Protein AF-A0A2J7Z2E7-F1 (afdb_monomer_lite)

Sequence (70 aa):
MHLRGRAATSVLLAASPLVADVTGRYFEDAAPAPAQPDPAPGKNGVAPYATDPHLADRLFDETLRMLDTK

Foldseek 3Di:
DLCLDPVNLVCCCPPNPVCVPPDDFDDDSNHTFAEADVVGDDDGGDDPVNSDVVSVVVVVVVVVVVVPPD

Secondary structure (DSSP, 8-state):
-----HHHHHHHHHH-GGGTT--S--EETTEEPPBPPSS--SS-SB-GGGG-HHHHHHHHHHHHHHHT--

Radius of gyration: 15.56 Å; chains: 1; bounding box: 33×32×42 Å

Organism: Streptomyces malaysiensis (NCBI:txid92644)

pLDDT: mean 88.34, std 12.32, range [41.53, 98.12]

Structure (mmCIF, N/CA/C/O backbone):
data_AF-A0A2J7Z2E7-F1
#
_entry.id   AF-A0A2J7Z2E7-F1
#
loop_
_atom_site.group_PDB
_atom_site.id
_atom_site.type_symbol
_atom_site.label_atom_id
_atom_site.label_alt_id
_atom_site.label_comp_id
_atom_site.label_asym_id
_atom_site.label_entity_id
_atom_site.label_seq_id
_atom_site.pdbx_PDB_ins_code
_atom_site.Cartn_x
_atom_site.Cartn_y
_atom_site.Cartn_z
_atom_site.occupancy
_atom_site.B_iso_or_equiv
_atom_site.auth_seq_id
_atom_site.auth_comp_id
_atom_site.auth_asym_id
_atom_site.auth_atom_id
_atom_site.pdbx_PDB_model_num
ATOM 1 N N . MET A 1 1 ? -0.641 20.276 -15.838 1.00 41.53 1 MET A N 1
ATOM 2 C CA . MET A 1 1 ? -1.549 20.842 -14.817 1.00 41.53 1 MET A CA 1
ATOM 3 C C . MET A 1 1 ? -2.465 19.736 -14.306 1.00 41.53 1 MET A C 1
ATOM 5 O O . MET A 1 1 ? -3.473 19.473 -14.935 1.00 41.53 1 MET A O 1
ATOM 9 N N . HIS A 1 2 ? -2.069 19.049 -13.232 1.00 52.59 2 HIS A N 1
ATOM 10 C CA . HIS A 1 2 ? -2.915 18.169 -12.409 1.00 52.59 2 HIS A CA 1
ATOM 11 C C . HIS A 1 2 ? -2.363 18.243 -10.977 1.00 52.59 2 HIS A C 1
ATOM 13 O O . HIS A 1 2 ? -1.759 17.312 -10.471 1.00 52.59 2 HIS A O 1
ATOM 19 N N . LEU A 1 3 ? -2.476 19.413 -10.344 1.00 51.31 3 LEU A N 1
ATOM 20 C CA . LEU A 1 3 ? -2.083 19.582 -8.944 1.00 51.31 3 LEU A CA 1
ATOM 21 C C . LEU A 1 3 ? -3.210 19.051 -8.053 1.00 51.31 3 LEU A C 1
ATOM 23 O O . LEU A 1 3 ? -3.961 19.824 -7.460 1.00 51.31 3 LEU A O 1
ATOM 27 N N . ARG A 1 4 ? -3.363 17.728 -7.971 1.00 62.00 4 ARG A N 1
ATOM 28 C CA . ARG A 1 4 ? -4.098 17.129 -6.855 1.00 62.00 4 ARG A CA 1
ATOM 29 C C . ARG A 1 4 ? -3.103 16.978 -5.716 1.00 62.00 4 ARG A C 1
ATOM 31 O O . ARG A 1 4 ? -2.338 16.031 -5.673 1.00 62.00 4 ARG A O 1
ATOM 38 N N . GLY A 1 5 ? -3.053 17.981 -4.841 1.00 70.62 5 GLY A N 1
ATOM 39 C CA . GLY A 1 5 ? -2.105 17.994 -3.728 1.00 70.62 5 GLY A CA 1
ATOM 40 C C . GLY A 1 5 ? -2.259 16.772 -2.818 1.00 70.62 5 GLY A C 1
ATOM 41 O O . GLY A 1 5 ? -3.313 16.144 -2.776 1.00 70.62 5 GLY A O 1
ATOM 42 N N . ARG A 1 6 ? -1.224 16.469 -2.026 1.00 72.81 6 ARG A N 1
ATOM 43 C CA . ARG A 1 6 ? -1.174 15.293 -1.132 1.00 72.81 6 ARG A CA 1
ATOM 44 C C . ARG A 1 6 ? -2.396 15.152 -0.209 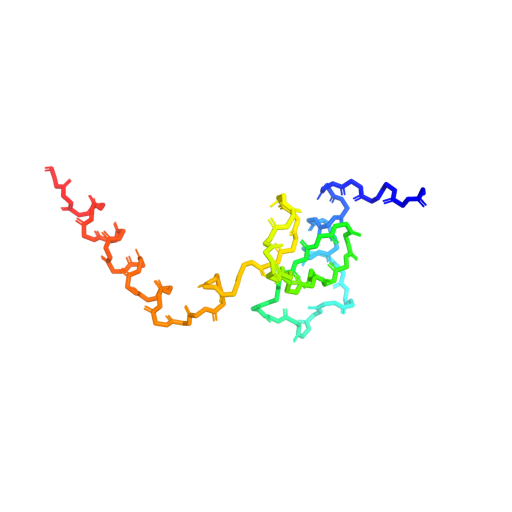1.00 72.81 6 ARG A C 1
ATOM 46 O O . ARG A 1 6 ? -2.801 14.035 0.091 1.00 72.81 6 ARG A O 1
ATOM 53 N N . ALA A 1 7 ? -3.012 16.268 0.188 1.00 87.62 7 ALA A N 1
ATOM 54 C CA . ALA A 1 7 ? -4.246 16.276 0.975 1.00 87.62 7 ALA A CA 1
ATOM 55 C C . ALA A 1 7 ? -5.460 15.699 0.218 1.00 87.62 7 ALA A C 1
ATOM 57 O O . ALA A 1 7 ? -6.325 15.076 0.820 1.00 87.62 7 ALA A O 1
ATOM 58 N N . ALA A 1 8 ? -5.534 15.865 -1.104 1.00 91.69 8 ALA A N 1
ATOM 59 C CA . ALA A 1 8 ? -6.610 15.284 -1.903 1.00 91.69 8 ALA A CA 1
ATOM 60 C C . ALA A 1 8 ? -6.512 13.751 -1.948 1.00 91.69 8 ALA A C 1
ATOM 62 O O . ALA A 1 8 ? -7.538 13.079 -1.889 1.00 91.69 8 ALA A O 1
ATOM 63 N N . THR A 1 9 ? -5.295 13.194 -2.000 1.00 92.31 9 THR A N 1
ATOM 64 C CA . THR A 1 9 ? -5.082 11.739 -1.949 1.00 92.31 9 THR A CA 1
ATOM 65 C C . THR A 1 9 ? -5.543 11.159 -0.614 1.00 92.31 9 THR A C 1
ATOM 67 O O . THR A 1 9 ? -6.265 10.167 -0.607 1.00 92.31 9 THR A O 1
ATOM 70 N N . SER A 1 10 ? -5.192 11.783 0.516 1.00 92.88 10 SER A N 1
ATOM 71 C CA . SER A 1 10 ? -5.631 11.284 1.826 1.00 92.88 10 SER A CA 1
ATOM 72 C C . SER A 1 10 ? -7.147 11.383 2.008 1.00 92.88 10 SER A C 1
ATOM 74 O O . SER A 1 10 ? -7.756 10.437 2.500 1.00 92.88 10 SER A O 1
ATOM 76 N N . VAL A 1 11 ? -7.777 12.477 1.563 1.00 95.00 11 VAL A N 1
ATOM 77 C CA . VAL A 1 11 ? -9.242 12.633 1.618 1.00 95.00 11 VAL A CA 1
ATOM 78 C C . VAL A 1 11 ? -9.954 11.621 0.713 1.00 95.00 11 VAL A C 1
ATOM 80 O O . VAL A 1 11 ? -10.957 11.046 1.131 1.00 95.00 11 VAL A O 1
ATOM 83 N N . LEU A 1 12 ? -9.431 11.354 -0.493 1.00 94.31 12 LEU A N 1
ATOM 84 C CA . LEU A 1 12 ? -9.959 10.305 -1.374 1.00 94.31 12 LEU A CA 1
ATOM 85 C C . LEU A 1 12 ? -9.967 8.950 -0.655 1.00 94.31 12 LEU A C 1
ATOM 87 O O . LEU A 1 12 ? -11.007 8.299 -0.616 1.00 94.31 12 LEU A O 1
ATOM 91 N N . LEU A 1 13 ? -8.830 8.551 -0.075 1.00 94.12 13 LEU A N 1
ATOM 92 C CA . LEU A 1 13 ? -8.674 7.241 0.562 1.00 94.12 13 LEU A CA 1
ATOM 93 C C . LEU A 1 13 ? -9.497 7.085 1.842 1.00 94.12 13 LEU A C 1
ATOM 95 O O . LEU A 1 13 ? -9.991 5.999 2.119 1.00 94.12 13 LEU A O 1
ATOM 99 N N . ALA A 1 14 ? -9.653 8.159 2.614 1.00 94.62 14 ALA A N 1
ATOM 100 C CA . ALA A 1 14 ? -10.364 8.104 3.885 1.00 94.62 14 ALA A CA 1
ATOM 101 C C . ALA A 1 14 ? -11.893 8.142 3.737 1.00 94.62 14 ALA A C 1
ATOM 103 O O . ALA A 1 14 ? -12.591 7.656 4.623 1.00 94.62 14 ALA A O 1
ATOM 104 N N . ALA A 1 15 ? -12.420 8.765 2.675 1.00 95.69 15 ALA A N 1
ATOM 105 C CA . ALA A 1 15 ? -13.836 9.145 2.632 1.00 95.69 15 ALA A CA 1
ATOM 106 C C . ALA A 1 15 ? -14.568 8.840 1.316 1.00 95.69 15 ALA A C 1
ATOM 108 O O . ALA A 1 15 ? -15.791 8.984 1.267 1.00 95.69 15 ALA A O 1
ATOM 109 N N . SER A 1 16 ? -13.878 8.464 0.233 1.00 95.88 16 SER A N 1
ATOM 110 C CA . SER A 1 16 ? -14.544 8.256 -1.056 1.00 95.88 16 SER A CA 1
ATOM 111 C C . SER A 1 16 ? -15.097 6.835 -1.205 1.00 95.88 16 SER A C 1
ATOM 113 O O . SER A 1 16 ? -14.345 5.874 -1.049 1.00 95.88 16 SER A O 1
ATOM 115 N N . PRO A 1 17 ? -16.360 6.662 -1.641 1.00 96.38 17 PRO A N 1
ATOM 116 C CA . PRO A 1 17 ? -16.894 5.337 -1.956 1.00 96.38 17 PRO A CA 1
ATOM 117 C C . PRO A 1 17 ? -16.207 4.686 -3.168 1.00 96.38 17 PRO A C 1
ATOM 119 O O . PRO A 1 17 ? -16.302 3.478 -3.343 1.00 96.38 17 PRO A O 1
ATOM 122 N N . LEU A 1 18 ? -15.482 5.455 -3.992 1.00 95.44 18 LEU A N 1
ATOM 123 C CA . LEU A 1 18 ? -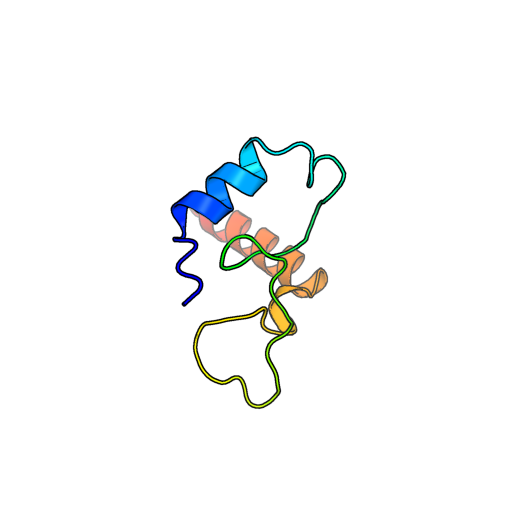14.767 4.940 -5.168 1.00 95.44 18 LEU A CA 1
ATOM 124 C C . LEU A 1 18 ? -13.649 3.946 -4.822 1.00 95.44 18 LEU A C 1
ATOM 126 O O . LEU A 1 18 ? -13.175 3.238 -5.706 1.00 95.44 18 LEU A O 1
ATOM 130 N N . VAL A 1 19 ? -13.210 3.916 -3.563 1.00 95.88 19 VAL A N 1
ATOM 131 C CA . VAL A 1 19 ? -12.146 3.030 -3.075 1.00 95.88 19 VAL A CA 1
ATOM 132 C C . VAL A 1 19 ? -12.624 2.089 -1.967 1.00 95.88 19 VAL A C 1
ATOM 134 O O . VAL A 1 19 ? -11.793 1.473 -1.312 1.00 95.88 19 VAL A O 1
ATOM 137 N N . ALA A 1 20 ? -13.940 1.959 -1.759 1.00 95.56 20 ALA A N 1
ATOM 138 C CA . ALA A 1 20 ? -14.509 1.189 -0.648 1.00 95.56 20 ALA A CA 1
ATOM 139 C C . ALA A 1 20 ? -14.013 -0.270 -0.592 1.00 95.56 20 ALA A C 1
ATOM 141 O O . ALA A 1 20 ? -13.762 -0.785 0.492 1.00 95.56 20 ALA A O 1
ATOM 142 N N . ASP A 1 21 ? -13.799 -0.892 -1.754 1.00 95.94 21 ASP A N 1
ATOM 143 C CA . ASP A 1 21 ? -13.339 -2.283 -1.871 1.00 95.94 21 ASP A CA 1
ATOM 144 C C . ASP A 1 21 ? -11.841 -2.401 -2.221 1.00 95.94 21 ASP A C 1
ATOM 146 O O . ASP A 1 21 ? -11.360 -3.470 -2.600 1.00 95.94 21 ASP A O 1
ATOM 150 N N . VAL A 1 22 ? -11.079 -1.304 -2.142 1.00 94.75 22 VAL A N 1
ATOM 151 C CA . VAL A 1 22 ? -9.657 -1.281 -2.513 1.00 94.75 22 VAL A CA 1
ATOM 152 C C . VAL A 1 22 ? -8.781 -1.399 -1.271 1.00 94.75 22 VAL A C 1
ATOM 154 O O . VAL A 1 22 ? -8.795 -0.537 -0.397 1.00 94.75 22 VAL A O 1
ATOM 157 N N . THR A 1 23 ? -7.934 -2.427 -1.235 1.00 90.62 23 THR A N 1
ATOM 158 C CA . THR A 1 23 ? -6.914 -2.624 -0.194 1.00 90.62 23 THR A CA 1
ATOM 159 C C . THR A 1 23 ? -5.529 -2.824 -0.816 1.00 90.62 23 THR A C 1
ATOM 161 O O . THR A 1 23 ? -5.401 -3.131 -2.002 1.00 90.62 23 THR A O 1
ATOM 164 N N . GLY A 1 24 ? -4.468 -2.590 -0.034 1.00 89.25 24 GLY A N 1
ATOM 165 C CA . GLY A 1 24 ? -3.087 -2.925 -0.417 1.00 89.25 24 GLY A CA 1
ATOM 166 C C . GLY A 1 24 ? -2.507 -2.169 -1.621 1.00 89.25 24 GLY A C 1
ATOM 167 O O . GLY A 1 24 ? -1.460 -2.559 -2.131 1.00 89.25 24 GLY A O 1
ATOM 168 N N . ARG A 1 25 ? -3.159 -1.101 -2.101 1.00 93.25 25 ARG A N 1
ATOM 169 C CA . ARG A 1 25 ? -2.728 -0.350 -3.289 1.00 93.25 25 ARG A CA 1
ATOM 170 C C . ARG A 1 25 ? -2.198 1.033 -2.927 1.00 93.25 25 ARG A C 1
ATOM 172 O O . ARG A 1 25 ? -2.811 1.760 -2.152 1.00 93.25 25 ARG A O 1
ATOM 179 N N . TYR A 1 26 ? -1.079 1.409 -3.538 1.00 93.12 26 TYR A N 1
ATOM 180 C CA . TYR A 1 26 ? -0.479 2.735 -3.396 1.00 93.12 26 TYR A CA 1
ATOM 181 C C . TYR A 1 26 ? -1.174 3.762 -4.293 1.00 93.12 26 TYR A C 1
ATOM 183 O O . TYR A 1 26 ? -1.589 3.442 -5.410 1.00 93.12 26 TYR A O 1
ATOM 191 N N . PHE A 1 27 ? -1.266 5.004 -3.815 1.00 94.00 27 PHE A N 1
ATOM 192 C CA . PHE A 1 27 ? -1.865 6.125 -4.537 1.00 94.00 27 PHE A CA 1
ATOM 193 C C . PHE A 1 27 ? -0.981 7.371 -4.466 1.00 94.00 27 PHE A C 1
ATOM 195 O O . PHE A 1 27 ? -0.450 7.710 -3.409 1.00 94.00 27 PHE A O 1
ATOM 202 N N . GLU A 1 28 ? -0.905 8.092 -5.580 1.00 92.31 28 GLU A N 1
ATOM 203 C CA . GLU A 1 28 ? -0.247 9.392 -5.728 1.00 92.31 28 GLU A CA 1
ATOM 204 C C . GLU A 1 28 ? -1.154 10.308 -6.558 1.00 92.31 28 GLU A C 1
ATOM 206 O O . GLU A 1 28 ? -1.880 9.838 -7.430 1.00 92.31 28 GLU A O 1
ATOM 211 N N . ASP A 1 29 ? -1.179 11.608 -6.247 1.00 91.56 29 ASP A N 1
ATOM 212 C CA . ASP A 1 29 ? -1.997 12.609 -6.956 1.00 91.56 29 ASP A CA 1
ATOM 213 C C . ASP A 1 29 ? -3.473 12.195 -7.176 1.00 91.56 29 ASP A C 1
ATOM 215 O O . ASP A 1 29 ? -4.090 12.463 -8.210 1.00 91.56 29 ASP A O 1
ATOM 219 N N . ALA A 1 30 ? -4.061 11.558 -6.155 1.00 93.12 30 ALA A N 1
ATOM 220 C CA . ALA A 1 30 ? -5.411 10.994 -6.140 1.00 93.12 30 ALA A CA 1
ATOM 221 C C . ALA A 1 30 ? -5.695 9.954 -7.247 1.00 93.12 30 ALA A C 1
ATOM 223 O O . ALA A 1 30 ? -6.834 9.837 -7.707 1.00 93.12 30 ALA A O 1
ATOM 224 N N . ALA A 1 31 ? -4.681 9.192 -7.654 1.00 92.81 31 ALA A N 1
ATOM 225 C CA . ALA A 1 31 ? -4.781 8.067 -8.579 1.00 92.81 31 ALA A CA 1
ATOM 226 C C . ALA A 1 31 ? -3.901 6.891 -8.109 1.00 92.81 31 ALA A C 1
ATOM 228 O O . ALA A 1 31 ? -2.970 7.104 -7.331 1.00 92.81 31 ALA A O 1
ATOM 229 N N . PRO A 1 32 ? -4.167 5.646 -8.546 1.00 94.00 32 PRO A N 1
ATOM 230 C CA . PRO A 1 32 ? -3.280 4.529 -8.251 1.00 94.00 32 PRO A CA 1
ATOM 231 C C . PRO A 1 32 ? -1.867 4.790 -8.778 1.00 94.00 32 PRO A C 1
ATOM 233 O O . PRO A 1 32 ? -1.690 5.110 -9.954 1.00 94.00 32 PRO A O 1
ATOM 236 N N . ALA A 1 33 ? -0.869 4.633 -7.914 1.00 93.50 33 ALA A N 1
ATOM 237 C CA . ALA A 1 33 ? 0.521 4.866 -8.270 1.00 93.50 33 ALA A CA 1
ATOM 238 C C . ALA A 1 33 ? 1.028 3.745 -9.203 1.00 93.50 33 ALA A C 1
ATOM 240 O O . ALA A 1 33 ? 0.771 2.565 -8.934 1.00 93.50 33 ALA A O 1
ATOM 241 N N . PRO A 1 34 ? 1.729 4.074 -10.303 1.00 92.00 34 PRO A N 1
ATOM 242 C CA . PRO A 1 34 ? 2.350 3.075 -11.166 1.00 92.00 34 PRO A CA 1
ATOM 243 C C . PRO A 1 34 ? 3.586 2.467 -10.491 1.00 92.00 34 PRO A C 1
ATOM 245 O O . PRO A 1 34 ? 4.181 3.073 -9.600 1.00 92.00 34 PRO A O 1
ATOM 248 N N . ALA A 1 35 ? 4.012 1.290 -10.950 1.00 91.19 35 ALA A N 1
ATOM 249 C CA . ALA A 1 35 ? 5.335 0.780 -10.606 1.00 91.19 35 ALA A CA 1
ATOM 250 C C . ALA A 1 35 ? 6.420 1.726 -11.144 1.00 91.19 35 ALA A C 1
ATOM 252 O O . ALA A 1 35 ? 6.275 2.298 -12.230 1.00 91.19 35 ALA A O 1
ATOM 253 N N . GLN A 1 36 ? 7.505 1.886 -10.391 1.00 91.62 36 GLN A N 1
ATOM 254 C CA . GLN A 1 36 ? 8.675 2.609 -10.871 1.00 91.62 36 GLN A CA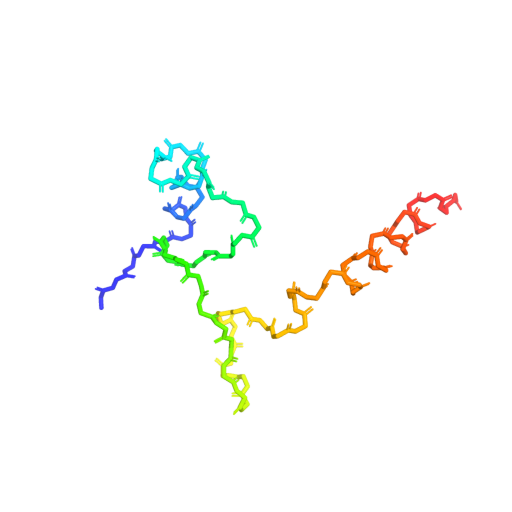 1
ATOM 255 C C . GLN A 1 36 ? 9.300 1.857 -12.055 1.00 91.62 36 GLN A C 1
ATOM 257 O O . GLN A 1 36 ? 9.465 0.637 -11.975 1.00 91.62 36 GLN A O 1
ATOM 262 N N . PRO A 1 37 ? 9.655 2.553 -13.150 1.00 83.62 37 PRO A N 1
ATOM 263 C CA . PRO A 1 37 ? 10.432 1.945 -14.223 1.00 83.62 37 PRO A CA 1
ATOM 264 C C . PRO A 1 37 ? 11.875 1.693 -13.759 1.00 83.62 37 PRO A C 1
ATOM 266 O O . PRO A 1 37 ? 12.338 2.328 -12.816 1.00 83.62 37 PRO A O 1
ATOM 269 N N . ASP A 1 38 ? 12.587 0.786 -14.426 1.00 77.44 38 ASP A N 1
ATOM 270 C CA . ASP A 1 38 ? 14.015 0.538 -14.196 1.00 77.44 38 ASP A CA 1
ATOM 271 C C . ASP A 1 38 ? 14.842 1.202 -15.318 1.00 77.44 38 ASP A C 1
ATOM 273 O O . ASP A 1 38 ? 14.619 0.876 -16.490 1.00 77.44 38 ASP A O 1
ATOM 277 N N . PRO A 1 39 ? 15.753 2.151 -15.016 1.00 78.88 39 PRO A N 1
ATOM 278 C CA . PRO A 1 39 ? 16.108 2.673 -13.690 1.00 78.88 39 PRO A CA 1
ATOM 279 C C . PRO A 1 39 ? 15.086 3.680 -13.146 1.00 78.88 39 PRO A C 1
ATOM 281 O O . PRO A 1 39 ? 14.547 4.489 -13.900 1.00 78.88 39 PRO A O 1
ATOM 284 N N . ALA A 1 40 ? 14.863 3.675 -11.825 1.00 76.81 40 ALA A N 1
ATOM 285 C CA . ALA A 1 40 ? 13.842 4.497 -11.170 1.00 76.81 40 ALA A CA 1
ATOM 286 C C . ALA A 1 40 ? 14.160 6.009 -11.249 1.00 76.81 40 ALA A C 1
ATOM 288 O O . ALA A 1 40 ? 15.135 6.471 -10.647 1.00 76.81 40 ALA A O 1
ATOM 289 N N . PRO A 1 41 ? 13.337 6.823 -11.940 1.00 65.81 41 PRO A N 1
ATOM 290 C CA . PRO A 1 41 ? 13.564 8.249 -12.082 1.00 65.81 41 PRO A CA 1
ATOM 291 C C . PRO A 1 41 ? 12.902 8.999 -10.916 1.00 65.81 41 PRO A C 1
ATOM 293 O O . PRO A 1 41 ? 11.775 9.481 -11.010 1.00 65.81 41 PRO A O 1
ATOM 296 N N . GLY A 1 42 ? 13.610 9.128 -9.794 1.00 73.88 42 GLY A N 1
ATOM 297 C CA . GLY A 1 42 ? 13.203 10.013 -8.696 1.00 73.88 42 GLY A CA 1
ATOM 298 C C . GLY A 1 42 ? 12.274 9.380 -7.650 1.00 73.88 42 GLY A C 1
ATOM 299 O O . GLY A 1 42 ? 12.460 8.235 -7.258 1.00 73.88 42 GLY A O 1
ATOM 300 N N . LYS A 1 43 ? 11.340 10.176 -7.104 1.00 79.25 43 LYS A N 1
ATOM 301 C CA . LYS A 1 43 ? 10.591 9.865 -5.863 1.00 79.25 43 LYS A CA 1
ATOM 302 C C . LYS A 1 43 ? 9.147 9.381 -6.064 1.00 79.25 43 LYS A C 1
ATOM 304 O O . LYS A 1 43 ? 8.482 9.133 -5.068 1.00 79.25 43 LYS A O 1
ATOM 309 N N . ASN A 1 44 ? 8.668 9.301 -7.304 1.00 86.06 44 ASN A N 1
ATOM 310 C CA . ASN A 1 44 ? 7.275 8.956 -7.608 1.00 86.06 44 ASN A CA 1
ATOM 311 C C . ASN A 1 44 ? 7.153 7.484 -7.996 1.00 86.06 44 ASN A C 1
ATOM 313 O O . ASN A 1 44 ? 8.117 6.899 -8.502 1.00 86.06 44 ASN A O 1
ATOM 317 N N . GLY A 1 45 ? 5.956 6.930 -7.843 1.00 90.19 45 GLY A N 1
ATOM 318 C CA . GLY A 1 45 ? 5.653 5.539 -8.149 1.00 90.19 45 GLY A CA 1
ATOM 319 C C . GLY A 1 45 ? 6.131 4.562 -7.076 1.00 90.19 45 GLY A C 1
ATOM 320 O O . GLY A 1 45 ? 6.808 4.908 -6.109 1.00 90.19 45 GLY A O 1
ATOM 321 N N . VAL A 1 46 ? 5.775 3.296 -7.268 1.00 92.94 46 VAL A N 1
ATOM 322 C CA . VAL A 1 46 ? 6.032 2.219 -6.310 1.00 92.94 46 VAL A CA 1
ATOM 323 C C . VAL A 1 46 ? 7.283 1.449 -6.709 1.00 92.94 46 VAL A C 1
ATOM 325 O O . VAL A 1 46 ? 7.321 0.837 -7.777 1.00 92.94 46 VAL A O 1
ATOM 328 N N . ALA A 1 47 ? 8.305 1.464 -5.856 1.00 90.88 47 ALA A N 1
ATOM 329 C CA . ALA A 1 47 ? 9.492 0.641 -6.059 1.00 90.88 47 ALA A CA 1
ATOM 330 C C . ALA A 1 47 ? 9.114 -0.855 -6.065 1.00 90.88 47 ALA A C 1
ATOM 332 O O . ALA A 1 47 ? 8.316 -1.262 -5.219 1.00 90.88 47 ALA A O 1
ATOM 333 N N . PRO A 1 48 ? 9.698 -1.701 -6.938 1.00 89.06 48 PRO A N 1
ATOM 334 C CA . PRO A 1 48 ? 9.318 -3.115 -7.030 1.00 89.06 48 PRO A CA 1
ATOM 335 C C . PRO A 1 48 ? 9.410 -3.885 -5.703 1.00 89.06 48 PRO A C 1
ATOM 337 O O . PRO A 1 48 ? 8.545 -4.700 -5.392 1.00 89.06 48 PRO A O 1
ATOM 340 N N . TYR A 1 49 ? 10.424 -3.586 -4.885 1.00 88.88 49 TYR A N 1
ATOM 341 C CA . TYR A 1 49 ? 10.605 -4.218 -3.575 1.00 88.88 49 TYR A CA 1
ATOM 342 C C . TYR A 1 49 ? 9.546 -3.796 -2.544 1.00 88.88 49 TYR A C 1
ATOM 344 O O . TYR A 1 49 ? 9.353 -4.491 -1.553 1.00 88.88 49 TYR A O 1
ATOM 352 N N . ALA A 1 50 ? 8.864 -2.661 -2.738 1.00 91.50 50 ALA A N 1
ATOM 353 C CA . ALA A 1 50 ? 7.899 -2.138 -1.770 1.00 91.50 50 ALA A CA 1
ATOM 354 C C . ALA A 1 50 ? 6.600 -2.959 -1.724 1.00 91.50 50 ALA A C 1
ATOM 356 O O . ALA A 1 50 ? 5.847 -2.858 -0.761 1.00 91.50 50 ALA A O 1
ATOM 357 N N . THR A 1 51 ? 6.339 -3.768 -2.753 1.00 91.81 51 THR A N 1
ATOM 358 C CA . THR A 1 51 ? 5.170 -4.656 -2.835 1.00 91.81 51 THR A CA 1
ATOM 359 C C . THR A 1 51 ? 5.483 -6.116 -2.509 1.00 91.81 51 THR A C 1
ATOM 361 O O . THR A 1 51 ? 4.604 -6.962 -2.646 1.00 91.81 51 THR A O 1
ATOM 364 N N . ASP A 1 52 ? 6.717 -6.435 -2.109 1.00 93.94 52 ASP A N 1
ATOM 365 C CA . ASP A 1 52 ? 7.105 -7.795 -1.733 1.00 93.94 52 ASP A CA 1
ATOM 366 C C . ASP A 1 52 ? 6.598 -8.121 -0.310 1.00 93.94 52 ASP A C 1
ATOM 368 O O . ASP A 1 52 ? 7.062 -7.506 0.659 1.00 93.94 52 ASP A O 1
ATOM 372 N N . PRO A 1 53 ? 5.668 -9.084 -0.152 1.00 94.69 53 PRO A N 1
ATOM 373 C CA . PRO A 1 53 ? 5.115 -9.428 1.155 1.00 94.69 53 PRO A CA 1
ATOM 374 C C . PRO A 1 53 ? 6.165 -10.027 2.099 1.00 94.69 53 PRO A C 1
ATOM 376 O O . PRO A 1 53 ? 6.123 -9.762 3.296 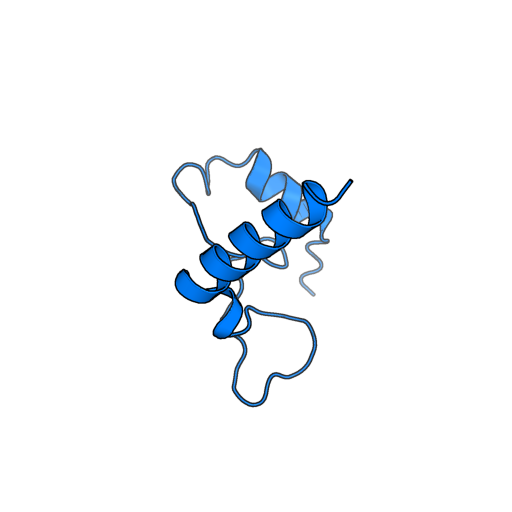1.00 94.69 53 PRO A O 1
ATOM 379 N N . HIS A 1 54 ? 7.157 -10.761 1.588 1.00 97.44 54 HIS A N 1
ATOM 380 C CA . HIS A 1 54 ? 8.206 -11.341 2.428 1.00 97.44 54 HIS A CA 1
ATOM 381 C C . HIS A 1 54 ? 9.145 -10.271 2.980 1.00 97.44 54 HIS A C 1
ATOM 383 O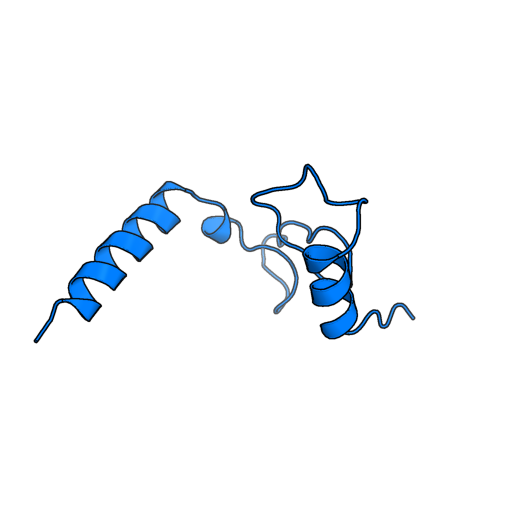 O . HIS A 1 54 ? 9.613 -10.380 4.115 1.00 97.44 54 HIS A O 1
ATOM 389 N N . LEU A 1 55 ? 9.437 -9.232 2.193 1.00 96.69 55 LEU A N 1
ATOM 390 C CA . LEU A 1 55 ? 10.207 -8.092 2.690 1.00 96.69 55 LEU A CA 1
ATOM 391 C C . LEU A 1 55 ? 9.412 -7.295 3.729 1.00 96.69 55 LEU A C 1
ATOM 393 O O . LEU A 1 55 ? 10.002 -6.852 4.716 1.00 96.69 55 LEU A O 1
ATOM 397 N N . ALA A 1 56 ? 8.097 -7.154 3.541 1.00 95.94 56 ALA A N 1
ATOM 398 C CA . ALA A 1 56 ? 7.219 -6.492 4.503 1.00 95.94 56 ALA A CA 1
ATOM 399 C C . ALA A 1 56 ? 7.159 -7.243 5.845 1.00 95.94 56 ALA A C 1
ATOM 401 O O . ALA A 1 56 ? 7.376 -6.622 6.887 1.00 95.94 56 ALA A O 1
ATOM 402 N N . ASP A 1 57 ? 6.958 -8.563 5.823 1.00 97.94 57 ASP A N 1
ATOM 403 C CA . ASP A 1 57 ? 6.912 -9.397 7.033 1.00 97.94 57 ASP A CA 1
ATOM 404 C C . ASP A 1 57 ? 8.232 -9.320 7.809 1.00 97.94 57 ASP A C 1
ATOM 406 O O . ASP A 1 57 ? 8.253 -9.035 9.007 1.00 97.94 57 ASP A O 1
ATOM 410 N N . ARG A 1 58 ? 9.363 -9.465 7.106 1.00 97.94 58 ARG A N 1
ATOM 411 C CA . ARG A 1 58 ? 10.694 -9.363 7.724 1.00 97.94 58 ARG A CA 1
ATOM 412 C C . ARG A 1 58 ? 10.946 -8.001 8.363 1.00 97.94 58 ARG A C 1
ATOM 414 O O . ARG A 1 58 ? 11.571 -7.932 9.419 1.00 97.94 58 ARG A O 1
ATOM 421 N N . LEU A 1 59 ? 10.510 -6.920 7.712 1.00 97.19 59 LEU A N 1
ATOM 422 C CA . LEU A 1 59 ? 10.647 -5.570 8.256 1.00 97.19 59 LEU A CA 1
ATOM 423 C C . LEU A 1 59 ? 9.789 -5.389 9.514 1.00 97.19 59 LEU A C 1
ATOM 425 O O . LEU A 1 59 ? 10.225 -4.740 10.467 1.00 97.19 59 LEU A O 1
ATOM 429 N N . PHE A 1 60 ? 8.585 -5.960 9.523 1.00 97.25 60 PHE A N 1
ATOM 430 C CA . PHE A 1 60 ? 7.689 -5.902 10.670 1.00 97.25 60 PHE A CA 1
ATOM 431 C C . PHE A 1 60 ? 8.272 -6.643 11.881 1.00 97.25 60 PHE A C 1
ATOM 433 O O . PHE A 1 60 ? 8.366 -6.051 12.958 1.00 97.25 60 PHE A O 1
ATOM 440 N N . ASP A 1 61 ? 8.756 -7.873 11.690 1.00 98.12 61 ASP A N 1
ATOM 441 C CA . ASP A 1 61 ? 9.392 -8.673 12.746 1.00 98.12 61 ASP A CA 1
ATOM 442 C C . ASP A 1 61 ? 10.605 -7.961 13.361 1.00 98.12 61 ASP A C 1
ATOM 444 O O . ASP A 1 61 ? 10.756 -7.905 14.586 1.00 98.12 61 ASP A O 1
ATOM 448 N N . GLU A 1 62 ? 11.459 -7.368 12.521 1.00 98.00 62 GLU A N 1
ATOM 449 C CA . GLU A 1 62 ? 12.624 -6.619 12.998 1.00 98.00 62 GLU A CA 1
ATOM 450 C C . GLU A 1 62 ? 12.203 -5.366 13.775 1.00 98.00 62 GLU A C 1
ATOM 452 O O . GLU A 1 62 ? 12.769 -5.057 14.822 1.00 98.00 62 GLU A O 1
ATOM 457 N N . THR A 1 63 ? 11.159 -4.673 13.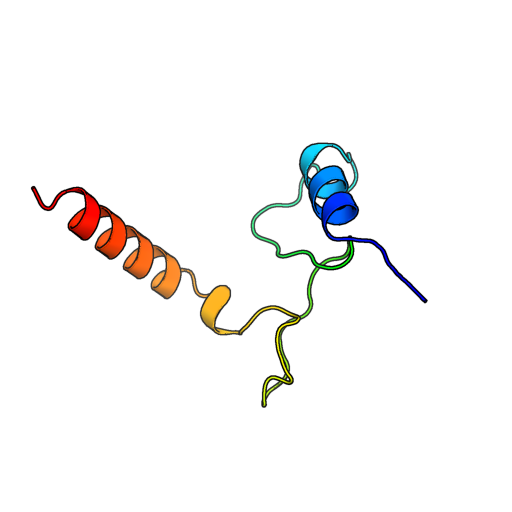316 1.00 97.56 63 THR A N 1
ATOM 458 C CA . THR A 1 63 ? 10.629 -3.500 14.021 1.00 97.56 63 THR A CA 1
ATOM 459 C C . THR A 1 63 ? 10.123 -3.881 15.411 1.00 97.56 63 THR A C 1
ATOM 461 O O . THR A 1 63 ? 10.449 -3.198 16.382 1.00 97.56 63 THR A O 1
ATOM 464 N N . LEU A 1 64 ? 9.380 -4.985 15.537 1.00 97.81 64 LEU A N 1
ATOM 465 C CA . LEU A 1 64 ? 8.919 -5.478 16.838 1.00 97.81 64 LEU A CA 1
ATOM 466 C C . LEU A 1 64 ? 10.092 -5.820 17.763 1.00 97.81 64 LEU A C 1
ATOM 468 O O . LEU A 1 64 ? 10.104 -5.393 18.916 1.00 97.81 64 LEU A O 1
ATOM 472 N N . ARG A 1 65 ? 11.125 -6.494 17.243 1.00 97.25 65 ARG A N 1
ATOM 473 C CA . ARG A 1 65 ? 12.352 -6.790 17.997 1.00 97.25 65 ARG A CA 1
ATOM 474 C C . ARG A 1 65 ? 13.014 -5.519 18.539 1.00 97.25 65 ARG A C 1
ATOM 476 O O . ARG A 1 65 ? 13.459 -5.497 19.687 1.00 97.25 65 ARG A O 1
ATOM 483 N N . MET A 1 66 ? 13.097 -4.470 17.721 1.00 96.88 66 MET A N 1
ATOM 484 C CA . MET A 1 66 ? 13.696 -3.193 18.117 1.00 96.88 66 MET A CA 1
ATOM 485 C C . MET A 1 66 ? 12.862 -2.469 19.180 1.00 96.88 66 MET A C 1
ATOM 487 O O . MET A 1 66 ? 13.435 -1.899 20.104 1.00 96.88 66 MET A O 1
ATOM 491 N N . LEU A 1 67 ? 11.530 -2.502 19.073 1.00 96.38 67 LEU A N 1
ATOM 492 C CA . LEU A 1 67 ? 10.632 -1.878 20.052 1.00 96.38 67 LEU A CA 1
ATOM 493 C C . LEU A 1 67 ? 10.625 -2.608 21.404 1.00 96.38 67 LEU A C 1
ATOM 495 O O . LEU A 1 67 ? 10.485 -1.960 22.439 1.00 96.38 67 LEU A O 1
ATOM 499 N N . ASP A 1 68 ? 10.828 -3.925 21.402 1.00 92.38 68 ASP A N 1
ATOM 500 C CA . ASP A 1 68 ? 10.929 -4.742 22.619 1.00 92.38 68 ASP A CA 1
ATOM 501 C C . ASP A 1 68 ? 12.316 -4.681 23.282 1.00 92.38 68 ASP A C 1
ATOM 503 O O . ASP A 1 68 ? 12.541 -5.264 24.349 1.00 92.38 68 ASP A O 1
ATOM 507 N N . THR A 1 69 ? 13.266 -3.962 22.678 1.00 76.19 69 THR A N 1
ATOM 508 C CA . THR A 1 69 ? 14.587 -3.755 23.270 1.00 76.19 69 THR A CA 1
ATOM 509 C C . THR A 1 69 ? 14.476 -2.683 24.361 1.00 76.19 69 THR A C 1
ATOM 511 O O . THR A 1 69 ? 14.372 -1.495 24.068 1.00 76.19 69 THR A O 1
ATOM 514 N N . LYS A 1 70 ? 14.448 -3.128 25.624 1.00 55.78 70 LYS A N 1
ATOM 515 C CA . LYS A 1 70 ? 14.506 -2.283 26.831 1.00 55.78 70 LYS A CA 1
ATOM 516 C C . LYS A 1 70 ? 15.789 -1.465 26.938 1.00 55.78 70 LYS A C 1
ATOM 518 O O . LYS A 1 70 ? 16.860 -2.009 26.587 1.00 55.78 70 LYS A O 1
#